Protein AF-A0A3R8LHX9-F1 (afdb_monomer_lite)

Radius of gyration: 19.3 Å; chains: 1; bounding box: 42×26×55 Å

Secondary structure (DSSP, 8-state):
-HHHHS--TT------PPP----SSPPPPPHHHHHHHHHTT--TT-SEEEES-SSGGG-HHHHHHHHHHS---S-EEEES---S-HHHHHHHHHH-GGG-TTEEEEE---

pLDDT: mean 91.35, std 6.63, range [69.0, 98.31]

Sequence (110 aa):
YIKNNYDRPGLKTCFIPYGATVSETPTSITNKNQKWFDRFDIKLNNYYLIVGRFVPENNYEVMITEFMKSNTKRPLVIVTNVGKNKFYRNLESKTHFSQDSRIKFVGTVY

Organism: NCBI:txid2306423

Structure (mmCIF, N/CA/C/O backbone):
data_AF-A0A3R8LHX9-F1
#
_entry.id   AF-A0A3R8LHX9-F1
#
loop_
_atom_site.group_PDB
_atom_site.id
_atom_site.type_symbol
_atom_site.label_atom_id
_atom_site.label_alt_id
_atom_site.label_comp_id
_atom_site.label_asym_id
_atom_site.label_entity_id
_atom_site.label_seq_id
_atom_site.pdbx_PDB_ins_code
_atom_site.Cartn_x
_atom_site.Cartn_y
_atom_site.Cartn_z
_atom_site.occupancy
_atom_site.B_iso_or_equiv
_atom_site.auth_seq_id
_atom_site.auth_comp_id
_atom_site.auth_asym_id
_atom_site.auth_atom_id
_atom_site.pdbx_PDB_model_num
ATOM 1 N N . TYR A 1 1 ? 9.521 -11.001 -27.607 1.00 74.44 1 TYR A N 1
ATOM 2 C CA . TYR A 1 1 ? 9.380 -9.583 -28.003 1.00 74.44 1 TYR A CA 1
ATOM 3 C C . TYR A 1 1 ? 10.664 -9.046 -28.626 1.00 74.44 1 TYR A C 1
ATOM 5 O O . TYR A 1 1 ? 10.677 -8.888 -29.832 1.00 74.44 1 TYR A O 1
ATOM 13 N N . ILE A 1 2 ? 11.759 -8.833 -27.877 1.00 80.50 2 ILE A N 1
ATOM 14 C CA . ILE A 1 2 ? 12.948 -8.125 -28.406 1.00 80.50 2 ILE A CA 1
ATOM 15 C C . ILE A 1 2 ? 13.569 -8.805 -29.640 1.00 80.50 2 ILE A C 1
ATOM 17 O O . ILE A 1 2 ? 13.710 -8.154 -30.665 1.00 80.50 2 ILE A O 1
ATOM 21 N N . LYS A 1 3 ? 13.855 -10.114 -29.591 1.00 77.19 3 LYS A N 1
ATOM 22 C CA . LYS A 1 3 ? 14.400 -10.848 -30.753 1.00 77.19 3 LYS A CA 1
ATOM 23 C C . LYS A 1 3 ? 13.456 -10.890 -31.965 1.00 77.19 3 LYS A C 1
ATOM 25 O O . LYS A 1 3 ? 13.932 -10.967 -33.083 1.00 77.19 3 LYS A O 1
ATOM 30 N N . ASN A 1 4 ? 12.143 -10.820 -31.740 1.00 81.31 4 ASN A N 1
ATOM 31 C CA . ASN A 1 4 ? 11.141 -10.928 -32.808 1.00 81.31 4 ASN A CA 1
ATOM 32 C C . ASN A 1 4 ? 10.804 -9.564 -33.432 1.00 81.31 4 ASN A C 1
ATOM 34 O O . ASN A 1 4 ? 10.443 -9.506 -34.596 1.00 81.31 4 ASN A O 1
ATOM 38 N N . ASN A 1 5 ? 10.889 -8.479 -32.656 1.00 87.12 5 ASN A N 1
ATOM 39 C CA . ASN A 1 5 ? 10.516 -7.127 -33.094 1.00 87.12 5 ASN A CA 1
ATOM 40 C C . ASN A 1 5 ? 11.722 -6.266 -33.490 1.00 87.12 5 ASN A C 1
ATOM 42 O O . ASN A 1 5 ? 11.549 -5.212 -34.094 1.00 87.12 5 ASN A O 1
ATOM 46 N N . TYR A 1 6 ? 12.934 -6.695 -33.138 1.00 82.50 6 TYR A N 1
ATOM 47 C CA . TYR A 1 6 ? 14.179 -5.995 -33.445 1.00 82.50 6 TYR A CA 1
ATOM 48 C C . TYR A 1 6 ? 15.181 -6.979 -34.048 1.00 82.50 6 TYR A C 1
ATOM 50 O O . TYR A 1 6 ? 16.278 -7.159 -33.518 1.00 82.50 6 TYR A O 1
ATOM 58 N N . ASP A 1 7 ? 14.778 -7.643 -35.134 1.00 80.19 7 ASP A N 1
ATOM 59 C CA . ASP A 1 7 ? 15.633 -8.582 -35.857 1.00 80.19 7 ASP A CA 1
ATOM 60 C C . ASP A 1 7 ? 16.810 -7.830 -36.495 1.00 80.19 7 ASP A C 1
ATOM 62 O O . ASP A 1 7 ? 16.681 -7.122 -37.495 1.00 80.19 7 ASP A O 1
ATOM 66 N N . ARG A 1 8 ? 17.961 -7.898 -35.824 1.00 83.19 8 ARG A N 1
ATOM 67 C CA . ARG A 1 8 ? 19.230 -7.331 -36.275 1.00 83.19 8 ARG A CA 1
ATOM 68 C C . ARG A 1 8 ? 20.301 -8.409 -36.137 1.00 83.19 8 ARG A C 1
ATOM 70 O O . ARG A 1 8 ? 20.497 -8.910 -35.022 1.00 83.19 8 ARG A O 1
ATOM 77 N N . PRO A 1 9 ? 21.028 -8.741 -37.218 1.00 83.62 9 PRO A N 1
ATOM 78 C CA . PRO A 1 9 ? 22.134 -9.686 -37.152 1.00 83.62 9 PRO A CA 1
ATOM 79 C C . PRO A 1 9 ? 23.131 -9.288 -36.055 1.00 83.62 9 PRO A C 1
ATOM 81 O O . PRO A 1 9 ? 23.598 -8.151 -36.009 1.00 83.62 9 PRO A O 1
ATOM 84 N N . GLY A 1 10 ? 23.432 -10.214 -35.142 1.00 84.62 10 GLY A N 1
ATOM 85 C CA . GLY A 1 10 ? 24.388 -9.986 -34.053 1.00 84.62 10 GLY A CA 1
ATOM 86 C C . GLY A 1 10 ? 23.850 -9.242 -32.823 1.00 84.62 10 GLY A C 1
ATOM 87 O O . GLY A 1 10 ? 24.647 -8.890 -31.951 1.00 84.62 10 GLY A O 1
ATOM 88 N N . LEU A 1 11 ? 22.533 -9.020 -32.699 1.00 88.00 11 LEU A N 1
ATOM 89 C CA . LEU A 1 11 ? 21.947 -8.400 -31.506 1.00 88.00 11 LEU A CA 1
ATOM 90 C C . LEU A 1 11 ? 22.219 -9.236 -30.241 1.00 88.00 11 LEU A C 1
ATOM 92 O O . LEU A 1 11 ? 21.702 -10.344 -30.077 1.00 88.00 11 LEU A O 1
ATOM 96 N N . LYS A 1 12 ? 22.987 -8.667 -29.306 1.00 88.06 12 LYS A N 1
ATOM 97 C CA . LYS A 1 12 ? 23.222 -9.229 -27.971 1.00 88.06 12 LYS A CA 1
ATOM 98 C C . LYS A 1 12 ? 22.361 -8.490 -26.955 1.00 88.06 12 LYS A C 1
ATOM 100 O O . LYS A 1 12 ? 22.471 -7.279 -26.805 1.00 88.06 12 LYS A O 1
ATOM 105 N N . THR A 1 13 ? 21.511 -9.222 -26.248 1.00 88.75 13 THR A N 1
ATOM 106 C CA . THR A 1 13 ? 20.694 -8.682 -25.157 1.00 88.75 13 THR A CA 1
ATOM 107 C C . THR A 1 13 ? 21.238 -9.170 -23.826 1.00 88.75 13 THR A C 1
ATOM 109 O O . THR A 1 13 ? 21.562 -10.349 -23.701 1.00 88.75 13 THR A O 1
ATOM 112 N N . CYS A 1 14 ? 21.269 -8.295 -22.828 1.00 89.56 14 CYS A N 1
ATOM 113 C CA . CYS A 1 14 ? 21.584 -8.652 -21.452 1.00 89.56 14 CYS A CA 1
ATOM 114 C C . CYS A 1 14 ? 20.488 -8.104 -20.535 1.00 89.56 14 CYS A C 1
ATOM 116 O O . CYS A 1 14 ? 19.941 -7.030 -20.790 1.00 89.56 14 CYS A O 1
ATOM 118 N N . PHE A 1 15 ? 20.150 -8.853 -19.492 1.00 91.06 15 PHE A N 1
ATOM 119 C CA . PHE A 1 15 ? 19.278 -8.368 -18.434 1.00 91.06 15 PHE A CA 1
ATOM 120 C C . PHE A 1 15 ? 20.076 -7.452 -17.504 1.00 91.06 15 PHE A C 1
ATOM 122 O O . PHE A 1 15 ? 21.159 -7.820 -17.056 1.00 91.06 15 PHE A O 1
ATOM 129 N N . ILE A 1 16 ? 19.529 -6.277 -17.203 1.00 94.12 16 ILE A N 1
ATOM 130 C CA . ILE A 1 16 ? 20.098 -5.357 -16.219 1.00 94.12 16 ILE A CA 1
ATOM 131 C C . ILE A 1 16 ? 19.133 -5.325 -15.029 1.00 94.12 16 ILE A C 1
ATOM 133 O O . ILE A 1 16 ? 18.035 -4.781 -15.172 1.00 94.12 16 ILE A O 1
ATOM 137 N N . PRO A 1 17 ? 19.488 -5.931 -13.880 1.00 94.38 17 PRO A N 1
ATOM 138 C CA . PRO A 1 17 ? 18.652 -5.869 -12.691 1.00 94.38 17 PRO A CA 1
ATOM 139 C C . PRO A 1 17 ? 18.631 -4.456 -12.110 1.00 94.38 17 PRO A C 1
ATOM 141 O O . PRO A 1 17 ? 19.609 -3.711 -12.195 1.00 94.38 17 PRO A O 1
ATOM 144 N N . TYR A 1 18 ? 17.526 -4.111 -11.454 1.00 93.69 18 TYR A N 1
ATOM 145 C CA . TYR A 1 18 ? 17.489 -2.932 -10.599 1.00 93.69 18 TYR A CA 1
ATOM 146 C C . TYR A 1 18 ? 18.359 -3.159 -9.360 1.00 93.69 18 TYR A C 1
ATOM 148 O O . TYR A 1 18 ? 18.288 -4.213 -8.729 1.00 93.69 18 TYR A O 1
ATOM 156 N N . GLY A 1 19 ? 19.151 -2.151 -9.004 1.00 93.56 19 GLY A N 1
ATOM 157 C CA . GLY A 1 19 ? 19.827 -2.068 -7.713 1.00 93.56 19 GLY A CA 1
ATOM 158 C C . GLY A 1 19 ? 19.055 -1.171 -6.747 1.00 93.56 19 GLY A C 1
ATOM 159 O O . GLY A 1 19 ? 18.326 -0.274 -7.172 1.00 93.56 19 GLY A O 1
ATOM 160 N N . ALA A 1 20 ? 19.239 -1.392 -5.449 1.00 91.12 20 ALA A N 1
ATOM 161 C CA . ALA A 1 20 ? 18.751 -0.511 -4.395 1.00 91.12 20 ALA A CA 1
ATOM 162 C C . ALA A 1 20 ? 19.816 -0.388 -3.302 1.00 91.12 20 ALA A C 1
ATOM 164 O O . ALA A 1 20 ? 20.470 -1.373 -2.961 1.00 91.12 20 ALA A O 1
ATOM 165 N N . THR A 1 21 ? 19.979 0.811 -2.742 1.00 90.62 21 THR A N 1
ATOM 166 C CA . THR A 1 21 ? 20.797 1.001 -1.541 1.00 90.62 21 THR A CA 1
ATOM 167 C C . THR A 1 21 ? 20.028 0.453 -0.350 1.00 90.62 21 THR A C 1
ATOM 169 O O . THR A 1 21 ? 18.942 0.939 -0.034 1.00 90.62 21 THR A O 1
ATOM 172 N N . VAL A 1 22 ? 20.589 -0.553 0.310 1.00 87.38 22 VAL A N 1
ATOM 173 C CA . VAL A 1 22 ? 20.008 -1.148 1.513 1.00 87.38 22 VAL A CA 1
ATOM 174 C C . VAL A 1 22 ? 20.845 -0.705 2.705 1.00 87.38 22 VAL A C 1
ATOM 176 O O . VAL A 1 22 ? 22.066 -0.834 2.686 1.00 87.38 22 VAL A O 1
ATOM 179 N N . SER A 1 23 ? 20.193 -0.154 3.727 1.00 84.56 23 SER A N 1
ATOM 180 C CA . SER A 1 23 ? 20.836 0.078 5.020 1.00 84.56 23 SER A CA 1
ATOM 181 C C . SER A 1 23 ? 20.876 -1.234 5.794 1.00 84.56 23 SER A C 1
ATOM 183 O O . SER A 1 23 ? 19.849 -1.902 5.911 1.00 84.56 23 SER A O 1
ATOM 185 N N . GLU A 1 24 ? 22.031 -1.590 6.352 1.00 83.50 24 GLU A N 1
ATOM 186 C CA . GLU A 1 24 ? 22.160 -2.760 7.233 1.00 83.50 24 GLU A CA 1
ATOM 187 C C . GLU A 1 24 ? 21.497 -2.531 8.597 1.00 83.50 24 GLU A C 1
ATOM 189 O O . GLU A 1 24 ? 21.120 -3.479 9.286 1.00 83.50 24 GLU A O 1
ATOM 194 N N . THR A 1 25 ? 21.321 -1.268 8.993 1.00 83.56 25 THR A N 1
ATOM 195 C CA . THR A 1 25 ? 20.694 -0.914 10.263 1.00 83.56 25 THR A CA 1
ATOM 196 C C . THR A 1 25 ? 19.179 -0.761 10.106 1.00 83.56 25 THR A C 1
ATOM 198 O O . THR A 1 25 ? 18.717 0.001 9.245 1.00 83.56 25 THR A O 1
ATOM 201 N N . PRO A 1 26 ? 18.379 -1.440 10.951 1.00 77.31 26 PRO A N 1
ATOM 202 C CA . PRO A 1 26 ? 16.946 -1.200 11.021 1.00 77.31 26 PRO A CA 1
ATOM 203 C C . PRO A 1 26 ? 16.670 0.267 11.352 1.00 77.31 26 PRO A C 1
ATOM 205 O O . PRO A 1 26 ? 17.281 0.841 12.254 1.00 77.31 26 PRO A O 1
ATOM 208 N N . THR A 1 27 ? 15.726 0.883 10.645 1.00 80.81 27 THR A N 1
ATOM 209 C CA . THR A 1 27 ? 15.298 2.245 10.968 1.00 80.81 27 THR A CA 1
ATOM 210 C C . THR A 1 27 ? 14.558 2.250 12.303 1.00 80.81 27 THR A C 1
ATOM 212 O O . THR A 1 27 ? 13.518 1.606 12.445 1.00 80.81 27 THR A O 1
ATOM 215 N N . SER A 1 28 ? 15.071 2.998 13.280 1.00 85.88 28 SER A N 1
ATOM 216 C CA . SER A 1 28 ? 14.387 3.201 14.557 1.00 85.88 28 SER A CA 1
ATOM 217 C C . SER A 1 28 ? 13.068 3.948 14.358 1.00 85.88 28 SER A C 1
ATOM 219 O O . SER A 1 28 ? 13.005 4.958 13.655 1.00 85.88 28 SER A O 1
ATOM 221 N N . ILE A 1 29 ? 12.009 3.476 15.018 1.00 87.31 29 ILE A N 1
ATOM 222 C CA . ILE A 1 29 ? 10.715 4.161 15.039 1.00 87.31 29 ILE A CA 1
ATOM 223 C C . ILE A 1 29 ? 10.843 5.418 15.898 1.00 87.31 29 ILE A C 1
ATOM 225 O O . ILE A 1 29 ? 11.091 5.347 17.099 1.00 87.31 29 ILE A O 1
ATOM 229 N N . THR A 1 30 ? 10.674 6.582 15.277 1.00 92.06 30 THR A N 1
ATOM 230 C CA . THR A 1 30 ? 10.668 7.870 15.980 1.00 92.06 30 THR A CA 1
ATOM 231 C C . THR A 1 30 ? 9.261 8.234 16.460 1.00 92.06 30 THR A C 1
ATOM 233 O O . THR A 1 30 ? 8.258 7.712 15.968 1.00 92.06 30 THR A O 1
ATOM 236 N N . ASN A 1 31 ? 9.157 9.242 17.330 1.00 93.06 31 ASN A N 1
ATOM 237 C CA . ASN A 1 31 ? 7.867 9.822 17.723 1.00 93.06 31 ASN A CA 1
ATOM 238 C C . ASN A 1 31 ? 7.051 10.343 16.521 1.00 93.06 31 ASN A C 1
ATOM 240 O O . ASN A 1 31 ? 5.822 10.323 16.562 1.00 93.06 31 ASN A O 1
ATOM 244 N N . LYS A 1 32 ? 7.705 10.797 15.436 1.00 91.19 32 LYS A N 1
ATOM 245 C CA . LYS A 1 32 ? 7.018 11.192 14.190 1.00 91.19 32 LYS A CA 1
ATOM 246 C C . LYS A 1 32 ? 6.379 9.972 13.520 1.00 91.19 32 LYS A C 1
ATOM 248 O O . LYS A 1 32 ? 5.234 10.061 13.084 1.00 91.19 32 LYS A O 1
ATOM 253 N N . ASN A 1 33 ? 7.096 8.847 13.465 1.00 91.31 33 ASN A N 1
ATOM 254 C CA . ASN A 1 33 ? 6.573 7.601 12.903 1.00 91.31 33 ASN A CA 1
ATOM 255 C C . ASN A 1 33 ? 5.389 7.085 13.727 1.00 91.31 33 ASN A C 1
ATOM 257 O O . ASN A 1 33 ? 4.357 6.761 13.148 1.00 91.31 33 ASN A O 1
ATOM 261 N N . GLN A 1 34 ? 5.499 7.085 15.060 1.00 92.62 34 GLN A N 1
ATOM 262 C CA . GLN A 1 34 ? 4.412 6.633 15.931 1.00 92.62 34 GLN A CA 1
ATOM 263 C C . GLN A 1 34 ? 3.143 7.474 15.742 1.00 92.62 34 GLN A C 1
ATOM 265 O O . GLN A 1 34 ? 2.084 6.925 15.464 1.00 92.62 34 GLN A O 1
ATOM 270 N N . LYS A 1 35 ? 3.263 8.809 15.735 1.00 94.25 35 LYS A N 1
ATOM 271 C CA . LYS A 1 35 ? 2.126 9.709 15.463 1.00 94.25 35 LYS A CA 1
ATOM 272 C C . LYS A 1 35 ? 1.464 9.458 14.105 1.00 94.25 35 LYS A C 1
ATOM 274 O O . LYS A 1 35 ? 0.266 9.688 13.954 1.00 94.25 35 LYS A O 1
ATOM 279 N N . TRP A 1 36 ? 2.237 9.044 13.100 1.00 94.25 36 TRP A N 1
ATOM 280 C CA . TRP A 1 36 ? 1.697 8.689 11.789 1.00 94.25 36 TRP A CA 1
ATOM 281 C C . TRP A 1 36 ? 0.895 7.385 11.856 1.00 94.25 36 TRP A C 1
ATOM 283 O O . TRP A 1 36 ? -0.223 7.343 11.352 1.00 94.25 36 TRP A O 1
ATOM 293 N N . PHE A 1 37 ? 1.422 6.358 12.527 1.00 94.19 37 PHE A N 1
ATOM 294 C CA . PHE A 1 37 ? 0.706 5.102 12.760 1.00 94.19 37 PHE A CA 1
ATOM 295 C C . PHE A 1 37 ? -0.603 5.329 13.527 1.00 94.19 37 PHE A C 1
ATOM 297 O O . PHE A 1 37 ? -1.653 4.862 13.085 1.00 94.19 37 PHE A O 1
ATOM 304 N N . ASP A 1 38 ? -0.559 6.127 14.597 1.00 94.44 38 ASP A N 1
ATOM 305 C CA . ASP A 1 38 ? -1.725 6.447 15.425 1.00 94.44 38 ASP A CA 1
ATOM 306 C C . ASP A 1 38 ? -2.805 7.188 14.622 1.00 94.44 38 ASP A C 1
ATOM 308 O O . ASP A 1 38 ? -3.986 6.859 14.709 1.00 94.44 38 ASP A O 1
ATOM 312 N N . ARG A 1 39 ? -2.408 8.151 13.774 1.00 94.81 39 ARG A N 1
ATOM 313 C CA . ARG A 1 39 ? -3.332 8.914 12.913 1.00 94.81 39 ARG A CA 1
ATOM 314 C C . ARG A 1 39 ? -4.180 8.014 12.013 1.00 94.81 39 ARG A C 1
ATOM 316 O O . ARG A 1 39 ? -5.326 8.355 11.730 1.00 94.81 39 ARG A O 1
ATOM 323 N N . PHE A 1 40 ? -3.607 6.923 11.517 1.00 94.31 40 PHE A N 1
ATOM 324 C CA . PHE A 1 40 ? -4.272 6.014 10.582 1.00 94.31 40 PHE A CA 1
ATOM 325 C C . PHE A 1 40 ? -4.813 4.745 11.247 1.00 94.31 40 PHE A C 1
ATOM 327 O O . PHE A 1 40 ? -5.338 3.881 10.540 1.00 94.31 40 PHE A O 1
ATOM 334 N N . ASP A 1 41 ? -4.712 4.646 12.577 1.00 95.00 41 ASP A N 1
ATOM 335 C CA . ASP A 1 41 ? -5.084 3.461 13.354 1.00 95.00 41 ASP A CA 1
ATOM 336 C C . ASP A 1 41 ? -4.384 2.189 12.833 1.00 95.00 41 ASP A C 1
ATOM 338 O O . ASP A 1 41 ? -4.989 1.156 12.540 1.00 95.00 41 ASP A O 1
ATOM 342 N N . ILE A 1 42 ? -3.067 2.293 12.635 1.00 95.81 42 ILE A N 1
ATOM 343 C CA . ILE A 1 42 ? -2.220 1.201 12.151 1.00 95.81 42 ILE A CA 1
ATOM 344 C C . ILE A 1 42 ? -1.303 0.759 13.285 1.00 95.81 42 ILE A C 1
ATOM 346 O O . ILE A 1 42 ? -0.573 1.555 13.866 1.00 95.81 42 ILE A O 1
ATOM 350 N N . LYS A 1 43 ? -1.275 -0.545 13.562 1.00 94.69 43 LYS A N 1
ATOM 351 C CA . LYS A 1 43 ? -0.319 -1.136 14.505 1.00 94.69 43 LYS A CA 1
ATOM 352 C C . LYS A 1 43 ? 0.951 -1.557 13.769 1.00 94.69 43 LYS A C 1
ATOM 354 O O . LYS A 1 43 ? 0.872 -2.223 12.733 1.00 94.69 43 LYS A O 1
ATOM 359 N N . LEU A 1 44 ? 2.116 -1.198 14.314 1.00 90.69 44 LEU A N 1
ATOM 360 C CA . LEU A 1 44 ? 3.419 -1.582 13.764 1.00 90.69 44 LEU A CA 1
ATOM 361 C C . LEU A 1 44 ? 3.488 -3.102 13.548 1.00 90.69 44 LEU A C 1
ATOM 363 O O . LEU A 1 44 ? 3.019 -3.875 14.382 1.00 90.69 44 LEU A O 1
ATOM 367 N N . ASN A 1 45 ? 4.052 -3.525 12.414 1.00 90.12 45 ASN A N 1
ATOM 368 C CA . ASN A 1 45 ? 4.154 -4.930 12.002 1.00 90.12 45 ASN A CA 1
ATOM 369 C C . ASN A 1 45 ? 2.814 -5.680 11.930 1.00 90.12 45 ASN A C 1
ATOM 371 O O . ASN A 1 45 ? 2.792 -6.909 11.877 1.00 90.12 45 ASN A O 1
ATOM 375 N N . ASN A 1 46 ? 1.681 -4.977 11.886 1.00 96.56 46 ASN A N 1
ATOM 376 C CA . ASN A 1 46 ? 0.358 -5.585 11.865 1.00 96.56 46 ASN A CA 1
ATOM 377 C C . ASN A 1 46 ? -0.520 -5.045 10.732 1.00 96.56 46 ASN A C 1
ATOM 379 O O . ASN A 1 46 ? -1.654 -4.638 10.957 1.00 96.56 46 ASN A O 1
ATOM 383 N N . TYR A 1 47 ? 0.010 -5.049 9.513 1.00 97.69 47 TYR A N 1
ATOM 384 C CA . TYR A 1 47 ? -0.688 -4.613 8.307 1.00 97.69 47 TYR A CA 1
ATOM 385 C C . TYR A 1 47 ? -0.128 -5.318 7.066 1.00 97.69 47 TYR A C 1
ATOM 387 O O . TYR A 1 47 ? 0.981 -5.856 7.091 1.00 97.69 47 TYR A O 1
ATOM 395 N N . TYR A 1 48 ? -0.895 -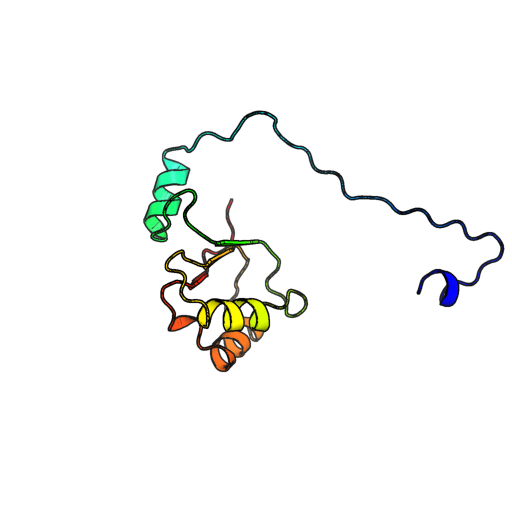5.295 5.981 1.00 97.94 48 TYR A N 1
ATOM 396 C CA . TYR A 1 48 ? -0.406 -5.547 4.626 1.00 97.94 48 TYR A CA 1
ATOM 397 C C . TYR A 1 48 ? -0.121 -4.214 3.941 1.00 97.94 48 TYR A C 1
ATOM 399 O O . TYR A 1 48 ? -0.759 -3.213 4.264 1.00 97.94 48 TYR A O 1
ATOM 407 N N . LEU A 1 49 ? 0.830 -4.184 3.009 1.00 96.38 49 LEU A N 1
ATOM 408 C CA . LEU A 1 49 ? 1.303 -2.945 2.398 1.00 96.38 49 LEU A CA 1
ATOM 409 C C . LEU A 1 49 ? 1.268 -3.026 0.874 1.00 96.38 49 LEU A C 1
ATOM 411 O O . LEU A 1 49 ? 1.824 -3.948 0.284 1.00 96.38 49 LEU A O 1
ATOM 415 N N . ILE A 1 50 ? 0.684 -2.005 0.254 1.00 95.75 50 ILE A N 1
ATOM 416 C CA . ILE A 1 50 ? 0.829 -1.709 -1.170 1.00 95.75 50 ILE A CA 1
ATOM 417 C C . ILE A 1 50 ? 1.504 -0.345 -1.290 1.00 95.75 50 ILE A C 1
ATOM 419 O O . ILE A 1 50 ? 0.990 0.652 -0.780 1.00 95.75 50 ILE A O 1
ATOM 423 N N . VAL A 1 51 ? 2.633 -0.295 -1.997 1.00 94.62 51 VAL A N 1
ATOM 424 C CA . VAL A 1 51 ? 3.309 0.951 -2.382 1.00 94.62 51 VAL A CA 1
ATOM 425 C C . VAL A 1 51 ? 3.384 0.991 -3.896 1.00 94.62 51 VAL A C 1
ATOM 427 O O . VAL A 1 51 ? 3.918 0.076 -4.518 1.00 94.62 51 VAL A O 1
ATOM 430 N N . GLY A 1 52 ? 2.845 2.038 -4.510 1.00 91.19 52 GLY A N 1
ATOM 431 C CA . GLY A 1 52 ? 2.871 2.127 -5.965 1.00 91.19 52 GLY A CA 1
ATOM 432 C C . GLY A 1 52 ? 2.197 3.365 -6.524 1.00 91.19 52 GLY A C 1
ATOM 433 O O . GLY A 1 52 ? 1.584 4.153 -5.805 1.00 91.19 52 GLY A O 1
ATOM 434 N N . ARG A 1 53 ? 2.312 3.537 -7.842 1.00 91.44 53 ARG A N 1
ATOM 435 C CA . ARG A 1 53 ? 1.603 4.589 -8.582 1.00 91.44 53 ARG A CA 1
ATOM 436 C C . ARG A 1 53 ? 0.115 4.261 -8.661 1.00 91.44 53 ARG A C 1
ATOM 438 O O . ARG A 1 53 ? -0.234 3.115 -8.918 1.00 91.44 53 ARG A O 1
ATOM 445 N N . PHE A 1 54 ? -0.753 5.260 -8.517 1.00 91.62 54 PHE A N 1
ATOM 446 C CA . PHE A 1 54 ? -2.200 5.051 -8.587 1.00 91.62 54 PHE A CA 1
ATOM 447 C C . PHE A 1 54 ? -2.702 5.023 -10.038 1.00 91.62 54 PHE A C 1
ATOM 449 O O . PHE A 1 54 ? -3.346 5.960 -10.511 1.00 91.62 54 PHE A O 1
ATOM 456 N N . VAL A 1 55 ? -2.343 3.958 -10.755 1.00 90.88 55 VAL A N 1
ATOM 457 C CA . VAL A 1 55 ? -2.643 3.762 -12.179 1.00 90.88 55 VAL A CA 1
ATOM 458 C C . VAL A 1 55 ? -3.263 2.375 -12.423 1.00 90.88 55 VAL A C 1
ATOM 460 O O . VAL A 1 55 ? -2.979 1.456 -11.645 1.00 90.88 55 VAL A O 1
ATOM 463 N N . PRO A 1 56 ? -4.116 2.201 -13.454 1.00 87.94 56 PRO A N 1
ATOM 464 C CA . PRO A 1 56 ? -4.824 0.941 -13.712 1.00 87.94 56 PRO A CA 1
ATOM 465 C C . PRO A 1 56 ? -3.914 -0.284 -13.868 1.00 87.94 56 PRO A C 1
ATOM 467 O O . PRO A 1 56 ? -4.278 -1.376 -13.442 1.00 87.94 56 PRO A O 1
ATOM 470 N N . GLU A 1 57 ? -2.713 -0.098 -14.412 1.00 91.56 57 GLU A N 1
ATOM 471 C CA . GLU A 1 57 ? -1.738 -1.155 -14.701 1.00 91.56 57 GLU A CA 1
ATOM 472 C C . GLU A 1 57 ? -1.237 -1.867 -13.436 1.00 91.56 57 GLU A C 1
ATOM 474 O O . GLU A 1 57 ? -0.751 -2.993 -13.508 1.00 91.56 57 GLU A O 1
ATOM 479 N N . ASN A 1 58 ? -1.383 -1.234 -12.268 1.00 92.75 58 ASN A N 1
ATOM 480 C CA . ASN A 1 58 ? -0.986 -1.804 -10.982 1.00 92.75 58 ASN A CA 1
ATOM 481 C C . ASN A 1 58 ? -2.067 -2.699 -10.347 1.00 92.75 58 ASN A C 1
ATOM 483 O O . ASN A 1 58 ? -1.892 -3.131 -9.214 1.00 92.75 58 ASN A O 1
ATOM 487 N N . ASN A 1 59 ? -3.167 -2.998 -11.049 1.00 93.62 59 ASN A N 1
ATOM 488 C CA . ASN A 1 59 ? -4.152 -4.027 -10.678 1.00 93.62 59 ASN A CA 1
ATOM 489 C C . ASN A 1 59 ? -4.805 -3.867 -9.285 1.00 93.62 59 ASN A C 1
ATOM 491 O O . ASN A 1 59 ? -5.132 -4.856 -8.624 1.00 93.62 59 ASN A O 1
ATOM 495 N N . TYR A 1 60 ? -5.043 -2.627 -8.838 1.00 95.25 60 TYR A N 1
ATOM 496 C CA . TYR A 1 60 ? -5.679 -2.340 -7.539 1.00 95.25 60 TYR A CA 1
ATOM 497 C C . TYR A 1 60 ? -7.033 -3.030 -7.350 1.00 95.25 60 TYR A C 1
ATOM 499 O O . TYR A 1 60 ? -7.324 -3.489 -6.252 1.00 95.25 60 TYR A O 1
ATOM 507 N N . GLU A 1 61 ? -7.841 -3.122 -8.407 1.00 95.75 61 GLU A N 1
ATOM 508 C CA . GLU A 1 61 ? -9.176 -3.733 -8.369 1.00 95.75 61 GLU A CA 1
ATOM 509 C C . GLU A 1 61 ? -9.131 -5.184 -7.890 1.00 95.75 61 GLU A C 1
ATOM 511 O O . GLU A 1 61 ? -9.850 -5.542 -6.960 1.00 95.75 61 GLU A O 1
ATOM 516 N N . VAL A 1 62 ? -8.238 -5.993 -8.464 1.00 96.94 62 VAL A N 1
ATOM 517 C CA . VAL A 1 62 ? -8.077 -7.402 -8.085 1.00 96.94 62 VAL A CA 1
ATOM 518 C C . VAL A 1 62 ? -7.544 -7.506 -6.659 1.00 96.94 62 VAL A C 1
ATOM 520 O O . VAL A 1 62 ? -8.127 -8.210 -5.841 1.00 96.94 62 VAL A O 1
ATOM 523 N N . MET A 1 63 ? -6.480 -6.762 -6.330 1.00 97.12 63 MET A N 1
ATOM 524 C CA . MET A 1 63 ? -5.872 -6.814 -4.994 1.00 97.12 63 MET A CA 1
ATOM 525 C C . MET A 1 63 ? -6.871 -6.464 -3.890 1.00 97.12 63 MET A C 1
ATOM 527 O O . MET A 1 63 ? -6.941 -7.154 -2.877 1.00 97.12 63 MET A O 1
ATOM 531 N N . ILE A 1 64 ? -7.655 -5.406 -4.091 1.00 97.56 64 ILE A N 1
ATOM 532 C CA . ILE A 1 64 ? -8.651 -4.945 -3.126 1.00 97.56 64 ILE A CA 1
ATOM 533 C C . ILE A 1 64 ? -9.815 -5.932 -3.032 1.00 97.56 64 ILE A C 1
ATOM 535 O O . ILE A 1 64 ? -10.178 -6.329 -1.928 1.00 97.56 64 ILE A O 1
ATOM 539 N N . THR A 1 65 ? -10.360 -6.375 -4.167 1.00 97.75 65 THR A N 1
ATOM 540 C CA . THR A 1 65 ? -11.498 -7.308 -4.194 1.00 97.75 65 THR A CA 1
ATOM 541 C C . THR A 1 65 ? -11.160 -8.620 -3.491 1.00 97.75 65 THR A C 1
ATOM 543 O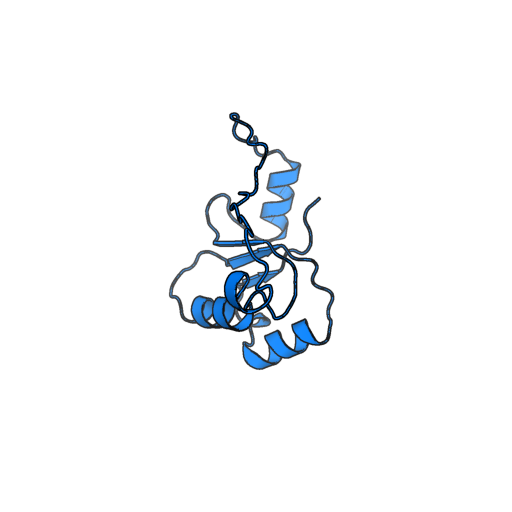 O . THR A 1 65 ? -11.931 -9.098 -2.661 1.00 97.75 65 THR A O 1
ATOM 546 N N . GLU A 1 66 ? -9.989 -9.194 -3.775 1.00 97.81 66 GLU A N 1
ATOM 547 C CA . GLU A 1 66 ? -9.563 -10.442 -3.139 1.00 97.81 66 GLU A CA 1
ATOM 548 C C . GLU A 1 66 ? -9.191 -10.242 -1.665 1.00 97.81 66 GLU A C 1
ATOM 550 O O . GLU A 1 66 ? -9.493 -11.094 -0.828 1.00 97.81 66 GLU A O 1
ATOM 555 N N . PHE A 1 67 ? -8.614 -9.092 -1.302 1.00 98.31 67 PHE A N 1
ATOM 556 C CA . PHE A 1 67 ? -8.366 -8.765 0.100 1.00 98.31 67 PHE A CA 1
ATOM 557 C C . PHE A 1 67 ? -9.667 -8.685 0.912 1.00 98.31 67 PHE A C 1
ATOM 559 O O . PHE A 1 67 ? -9.731 -9.239 2.013 1.00 98.31 67 PHE A O 1
ATOM 566 N N . MET A 1 68 ? -10.714 -8.056 0.368 1.00 97.88 68 MET A N 1
ATOM 567 C CA . MET A 1 68 ? -12.012 -7.918 1.040 1.00 97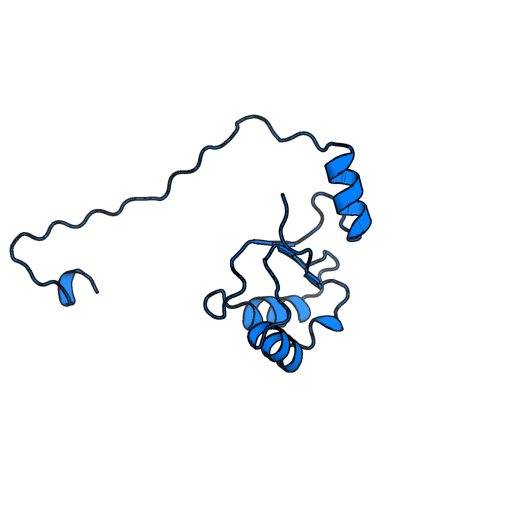.88 68 MET A CA 1
ATOM 568 C C . MET A 1 68 ? -12.661 -9.277 1.336 1.00 97.88 68 MET A C 1
ATOM 570 O O . MET A 1 68 ? -13.285 -9.432 2.385 1.00 97.88 68 MET A O 1
ATOM 574 N N . LYS A 1 69 ? -12.437 -10.286 0.482 1.00 98.00 69 LYS A N 1
ATOM 575 C CA . LYS A 1 69 ? -12.895 -11.673 0.698 1.00 98.00 69 LYS A CA 1
ATOM 576 C C . LYS A 1 69 ? -12.134 -12.413 1.802 1.00 98.00 69 LYS A C 1
ATOM 578 O O . LYS A 1 69 ? -12.591 -13.452 2.273 1.00 98.00 69 LYS A O 1
ATOM 583 N N . SER A 1 70 ? -10.962 -11.926 2.205 1.00 97.69 70 SER A N 1
ATOM 584 C CA . SER A 1 70 ? -10.149 -12.585 3.226 1.00 97.69 70 SER A CA 1
ATOM 585 C C . SER A 1 70 ? -10.706 -12.374 4.640 1.00 97.69 70 SER A C 1
ATOM 587 O O . SER A 1 70 ? -11.277 -11.331 4.965 1.00 97.69 70 SER A O 1
ATOM 589 N N . ASN A 1 71 ? -10.451 -13.333 5.535 1.00 97.38 71 ASN A N 1
ATOM 590 C CA . ASN A 1 71 ? -10.883 -13.272 6.940 1.00 97.38 71 ASN A CA 1
ATOM 591 C C . ASN A 1 71 ? -9.907 -12.522 7.865 1.00 97.38 71 ASN A C 1
ATOM 593 O O . ASN A 1 71 ? -10.102 -12.484 9.083 1.00 97.38 71 ASN A O 1
ATOM 597 N N . THR A 1 72 ? -8.842 -11.930 7.314 1.00 97.19 72 THR A N 1
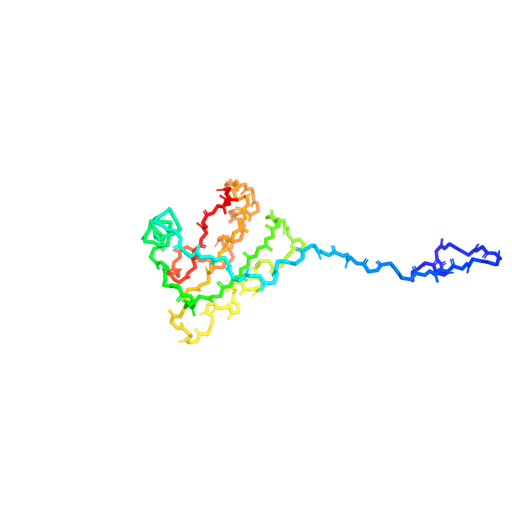ATOM 598 C CA . THR A 1 72 ? -7.820 -11.251 8.116 1.00 97.19 72 THR A CA 1
ATOM 599 C C . THR A 1 72 ? -8.384 -10.027 8.833 1.00 97.19 72 THR A C 1
ATOM 601 O O . THR A 1 72 ? -9.266 -9.328 8.329 1.00 97.19 72 THR A O 1
ATOM 604 N N . LYS A 1 73 ? -7.854 -9.745 10.022 1.00 96.19 73 LYS A N 1
ATOM 605 C CA . LYS A 1 73 ? -8.172 -8.525 10.782 1.00 96.19 73 LYS A CA 1
ATOM 606 C C . LYS A 1 73 ? -7.107 -7.441 10.625 1.00 96.19 73 LYS A C 1
ATOM 608 O O . LYS A 1 73 ? -7.300 -6.328 11.099 1.00 96.19 73 LYS A O 1
ATOM 613 N N . ARG A 1 74 ? -5.985 -7.758 9.971 1.00 97.75 74 ARG A N 1
ATOM 614 C CA . ARG A 1 74 ? -4.902 -6.801 9.712 1.00 97.75 74 ARG A CA 1
ATOM 615 C C . ARG A 1 74 ? -5.349 -5.855 8.591 1.00 97.75 74 ARG A C 1
ATOM 617 O O . ARG A 1 74 ? -5.848 -6.358 7.586 1.00 97.75 74 ARG A O 1
ATOM 624 N N . PRO A 1 75 ? -5.188 -4.530 8.721 1.00 98.06 75 PRO A N 1
ATOM 625 C CA . PRO A 1 75 ? -5.534 -3.601 7.655 1.00 98.06 75 PRO A CA 1
ATOM 626 C C . PRO A 1 75 ? -4.639 -3.773 6.420 1.00 98.06 75 PRO A C 1
ATOM 628 O O . PRO A 1 75 ? -3.475 -4.169 6.527 1.00 98.06 75 PRO A O 1
ATOM 631 N N . LEU A 1 76 ? -5.181 -3.425 5.254 1.00 98.12 76 LEU A N 1
ATOM 632 C CA . LEU A 1 76 ? -4.439 -3.207 4.018 1.00 98.12 76 LEU A CA 1
ATOM 633 C C . LEU A 1 76 ? -4.124 -1.716 3.890 1.00 98.12 76 LEU A C 1
ATOM 635 O O . LEU A 1 76 ? -5.015 -0.896 3.674 1.00 98.12 76 LEU A O 1
ATOM 639 N N . VAL A 1 77 ? -2.848 -1.368 4.015 1.00 97.56 77 VAL A N 1
ATOM 640 C CA . VAL A 1 77 ? -2.343 0.002 3.922 1.00 97.56 77 VAL A CA 1
ATOM 641 C C . VAL A 1 77 ? -1.873 0.265 2.499 1.00 97.56 77 VAL A C 1
ATOM 643 O O . VAL A 1 77 ? -1.007 -0.436 1.977 1.00 97.56 77 VAL A O 1
ATOM 646 N N . ILE A 1 78 ? -2.441 1.289 1.869 1.00 96.19 78 ILE A N 1
ATOM 647 C CA . ILE A 1 78 ? -2.171 1.656 0.481 1.00 96.19 78 ILE A CA 1
ATOM 648 C C . ILE A 1 78 ? -1.513 3.036 0.455 1.00 96.19 78 ILE A C 1
ATOM 650 O O . ILE A 1 78 ? -2.169 4.066 0.640 1.00 96.19 78 ILE A O 1
ATOM 654 N N . VAL A 1 79 ? -0.201 3.042 0.213 1.00 95.00 79 VAL A N 1
ATOM 655 C CA . VAL A 1 79 ? 0.623 4.244 0.046 1.00 95.00 79 VAL A CA 1
ATOM 656 C C . VAL A 1 79 ? 0.679 4.581 -1.435 1.00 95.00 79 VAL A C 1
ATOM 658 O O . VAL A 1 79 ? 1.327 3.900 -2.236 1.00 95.00 79 VAL A O 1
ATOM 661 N N . THR A 1 80 ? -0.029 5.636 -1.817 1.00 92.06 80 THR A N 1
ATOM 662 C CA . THR A 1 80 ? -0.066 6.090 -3.203 1.00 92.06 80 THR A CA 1
ATOM 663 C C . THR A 1 80 ? -0.528 7.540 -3.297 1.00 92.06 80 THR A C 1
ATOM 665 O O . THR A 1 80 ? -1.170 8.066 -2.387 1.00 92.06 80 THR A O 1
ATOM 668 N N . ASN A 1 81 ? -0.209 8.199 -4.409 1.00 86.31 81 ASN A N 1
ATOM 669 C CA . ASN A 1 81 ? -0.681 9.548 -4.696 1.00 86.31 81 ASN A CA 1
ATOM 670 C C . ASN A 1 81 ? -2.127 9.503 -5.216 1.00 86.31 81 ASN A C 1
ATOM 672 O O . ASN A 1 81 ? -2.379 9.637 -6.415 1.00 86.31 81 ASN A O 1
ATOM 676 N N . VAL A 1 82 ? -3.084 9.246 -4.319 1.00 73.56 82 VAL A N 1
ATOM 677 C CA . VAL A 1 82 ? -4.506 9.312 -4.668 1.00 73.56 82 VAL A CA 1
ATOM 678 C C . VAL A 1 82 ? -4.908 10.771 -4.867 1.00 73.56 82 VAL A C 1
ATOM 680 O O . VAL A 1 82 ? -5.186 11.491 -3.911 1.00 73.56 82 VAL A O 1
ATOM 683 N N . GLY A 1 83 ? -5.044 11.189 -6.122 1.00 72.25 83 GLY A N 1
ATOM 684 C CA . GLY A 1 83 ? -6.032 12.207 -6.473 1.00 72.25 83 GLY A CA 1
ATOM 685 C C . GLY A 1 83 ? -7.407 11.543 -6.578 1.00 72.25 83 GLY A C 1
ATOM 686 O O . GLY A 1 83 ? -7.487 10.420 -7.076 1.00 72.25 83 GLY A O 1
ATOM 687 N N . LYS A 1 84 ? -8.500 12.209 -6.166 1.00 74.75 84 LYS A N 1
ATOM 688 C CA . LYS A 1 84 ? -9.896 11.758 -6.405 1.00 74.75 84 LYS A CA 1
ATOM 689 C C . LYS A 1 84 ? -10.256 11.825 -7.901 1.00 74.75 84 LYS A C 1
ATOM 691 O O . LYS A 1 84 ? -11.183 12.514 -8.326 1.00 74.75 84 LYS A O 1
ATOM 696 N N . ASN A 1 85 ? -9.466 11.150 -8.722 1.00 83.31 85 ASN A N 1
ATOM 697 C CA . ASN A 1 85 ? -9.531 11.134 -10.168 1.00 83.31 85 ASN A CA 1
ATOM 698 C C . ASN A 1 85 ? -10.584 10.117 -10.648 1.00 83.31 85 ASN A C 1
ATOM 700 O O . ASN A 1 85 ? -11.258 9.449 -9.859 1.00 83.31 85 ASN A O 1
ATOM 704 N N . LYS A 1 86 ? -10.751 10.013 -11.969 1.00 91.06 86 LYS A N 1
ATOM 705 C CA . LYS A 1 86 ? -11.691 9.064 -12.583 1.00 91.06 86 LYS A CA 1
ATOM 706 C C . LYS A 1 86 ? -11.390 7.613 -12.184 1.00 91.06 86 LYS A C 1
ATOM 708 O O . LYS A 1 86 ? -12.327 6.843 -11.995 1.00 91.06 86 LYS A O 1
ATOM 713 N N . PHE A 1 87 ? -10.112 7.260 -12.031 1.00 91.75 87 PHE A N 1
ATOM 714 C CA . PHE A 1 87 ? -9.698 5.913 -11.645 1.00 91.75 87 PHE A CA 1
ATOM 715 C C . PHE A 1 87 ? -10.141 5.569 -10.219 1.00 91.75 87 PHE A C 1
ATOM 71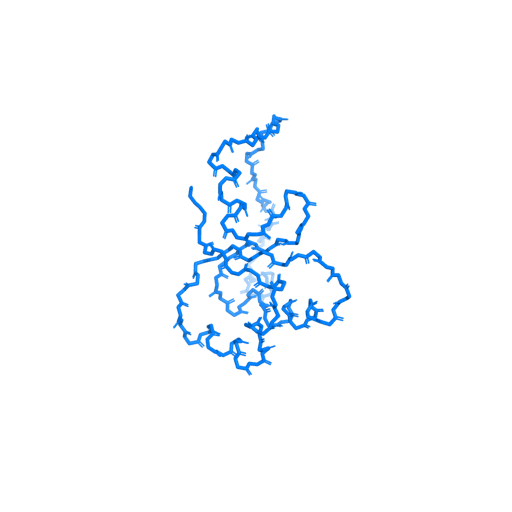7 O O . PHE A 1 87 ? -10.756 4.526 -10.030 1.00 91.75 87 PHE A O 1
ATOM 724 N N . TYR A 1 88 ? -9.957 6.477 -9.253 1.00 93.25 88 TYR A N 1
ATOM 725 C CA . TYR A 1 88 ? -10.434 6.289 -7.878 1.00 93.25 88 TYR A CA 1
ATOM 726 C C . TYR A 1 88 ? -11.940 6.012 -7.828 1.00 93.25 88 TYR A C 1
ATOM 728 O O . TYR A 1 88 ? -12.372 5.046 -7.212 1.00 93.25 88 TYR A O 1
ATOM 736 N N . ARG A 1 89 ? -12.744 6.842 -8.509 1.00 93.25 89 ARG A N 1
ATOM 737 C CA . ARG A 1 89 ? -14.208 6.685 -8.517 1.00 93.25 89 ARG A CA 1
ATOM 738 C C . ARG A 1 89 ? -14.648 5.368 -9.149 1.00 93.25 89 ARG A C 1
ATOM 740 O O . ARG A 1 89 ? -15.581 4.752 -8.657 1.00 93.25 89 ARG A O 1
ATOM 747 N N . ASN A 1 90 ? -13.978 4.943 -10.220 1.00 94.69 90 ASN A N 1
ATOM 748 C CA . ASN A 1 90 ? -14.257 3.661 -10.862 1.00 94.69 90 ASN A CA 1
ATOM 749 C C . ASN A 1 90 ? -13.924 2.498 -9.915 1.00 94.69 90 ASN A C 1
ATOM 751 O O . ASN A 1 90 ? -14.779 1.655 -9.657 1.00 94.69 90 ASN A O 1
ATOM 755 N N . LEU A 1 91 ? -12.728 2.520 -9.324 1.00 95.44 91 LEU A N 1
ATOM 756 C CA . LEU A 1 91 ? -12.295 1.521 -8.354 1.00 95.44 91 LEU A CA 1
ATOM 757 C C . LEU A 1 91 ? -13.276 1.418 -7.177 1.00 95.44 91 LEU A C 1
ATOM 759 O O . LEU A 1 91 ? -13.688 0.316 -6.822 1.00 95.44 91 LEU A O 1
ATOM 763 N N . GLU A 1 92 ? -13.706 2.556 -6.629 1.00 95.69 92 GLU A N 1
ATOM 764 C CA . GLU A 1 92 ? -14.696 2.606 -5.552 1.00 95.69 92 GLU A CA 1
ATOM 765 C C . GLU A 1 92 ? -16.047 2.042 -6.002 1.00 95.69 92 GLU A C 1
ATOM 767 O O . GLU A 1 92 ? -16.586 1.173 -5.334 1.00 95.69 92 GLU A O 1
ATOM 772 N N . SER A 1 93 ? -16.567 2.441 -7.168 1.00 96.75 93 SER A N 1
ATOM 773 C CA . SER A 1 93 ? -17.855 1.926 -7.667 1.00 96.75 93 SER A CA 1
ATOM 774 C C . SER A 1 93 ? -17.873 0.415 -7.905 1.00 96.75 93 SER A C 1
ATOM 776 O O . SER A 1 93 ? -18.922 -0.214 -7.826 1.00 96.75 93 SER A O 1
ATOM 778 N N . LYS A 1 94 ? -16.718 -0.177 -8.222 1.00 96.69 94 LYS A N 1
ATOM 779 C CA . LYS A 1 94 ? -16.610 -1.608 -8.506 1.00 96.69 94 LYS A CA 1
ATOM 780 C C . LYS A 1 94 ? -16.424 -2.445 -7.252 1.00 96.69 94 LYS A C 1
ATOM 782 O O . LYS A 1 94 ? -16.954 -3.546 -7.163 1.00 96.69 94 LYS A O 1
ATOM 787 N N . THR A 1 95 ? -15.638 -1.942 -6.310 1.00 96.94 95 THR A N 1
ATOM 788 C CA . THR A 1 95 ? -15.179 -2.729 -5.157 1.00 96.94 95 THR A CA 1
ATOM 789 C C . THR A 1 95 ? -15.858 -2.328 -3.855 1.00 96.94 95 THR A C 1
ATOM 791 O O . THR A 1 95 ? -15.887 -3.124 -2.925 1.00 96.94 95 THR A O 1
ATOM 794 N N . HIS A 1 96 ? -16.420 -1.118 -3.787 1.00 97.50 96 HIS A N 1
ATOM 795 C CA . HIS A 1 96 ? -16.982 -0.514 -2.579 1.00 97.50 96 HIS A CA 1
ATOM 796 C C . HIS A 1 96 ? -15.994 -0.533 -1.406 1.00 97.50 96 HIS A C 1
ATOM 798 O O . HIS A 1 96 ? -16.380 -0.713 -0.249 1.00 97.50 96 HIS A O 1
ATOM 804 N N . PHE A 1 97 ? -14.698 -0.378 -1.703 1.00 96.69 97 PHE A N 1
ATOM 805 C CA . PHE A 1 97 ? -13.632 -0.514 -0.713 1.00 96.69 97 PHE A CA 1
ATOM 806 C C . PHE A 1 97 ? -13.768 0.482 0.438 1.00 96.69 97 PHE A C 1
ATOM 808 O O . PHE A 1 97 ? -13.290 0.199 1.533 1.00 96.69 97 PHE A O 1
ATOM 815 N N . SER A 1 98 ? -14.429 1.626 0.225 1.00 94.75 98 SER A N 1
ATOM 816 C CA . SER A 1 98 ? -14.701 2.598 1.288 1.00 94.75 98 SER A CA 1
ATOM 817 C C . SER A 1 98 ? -15.551 2.039 2.434 1.00 94.75 98 SER A C 1
ATOM 819 O O . SER A 1 98 ? -15.516 2.591 3.532 1.00 94.75 98 SER A O 1
ATOM 821 N N . GLN A 1 99 ? -16.288 0.949 2.199 1.00 96.44 99 GLN A N 1
ATOM 822 C CA . GLN A 1 99 ? -17.120 0.285 3.205 1.00 96.44 99 GLN A CA 1
ATOM 823 C C . GLN A 1 99 ? -16.335 -0.720 4.061 1.00 96.44 99 GLN A C 1
ATOM 825 O O . GLN A 1 99 ? -16.810 -1.126 5.121 1.00 96.44 99 GLN A O 1
ATOM 830 N N . ASP A 1 100 ? -15.128 -1.117 3.642 1.00 97.69 100 ASP A N 1
ATOM 831 C CA . ASP A 1 100 ? -14.258 -1.995 4.424 1.00 97.69 100 ASP A CA 1
ATOM 832 C C . ASP A 1 100 ? -13.252 -1.165 5.228 1.00 97.69 100 ASP A C 1
ATOM 834 O O . ASP A 1 100 ? -12.257 -0.654 4.709 1.00 97.69 100 ASP A O 1
ATOM 838 N N . SER A 1 101 ? -13.481 -1.065 6.538 1.00 96.31 101 SER A N 1
ATOM 839 C CA . SER A 1 101 ? -12.643 -0.278 7.450 1.00 96.31 101 SER A CA 1
ATOM 840 C C . SER A 1 101 ? -11.187 -0.755 7.537 1.00 96.31 101 SER A C 1
ATOM 842 O O . SER A 1 101 ? -10.333 -0.011 8.040 1.00 96.31 101 SER A O 1
ATOM 844 N N . ARG A 1 102 ? -10.884 -1.966 7.042 1.00 97.62 102 ARG A N 1
ATOM 845 C CA . ARG A 1 102 ? -9.525 -2.518 6.957 1.00 97.62 102 ARG A CA 1
ATOM 846 C C . ARG A 1 102 ? -8.717 -1.883 5.828 1.00 97.62 102 ARG A C 1
ATOM 848 O O . ARG A 1 102 ? -7.494 -1.972 5.868 1.00 97.62 102 ARG A O 1
ATOM 855 N N . ILE A 1 103 ? -9.345 -1.256 4.836 1.00 97.50 103 ILE A N 1
ATOM 856 C CA . ILE A 1 103 ? -8.645 -0.650 3.700 1.00 97.50 103 ILE A CA 1
ATOM 857 C C . ILE A 1 103 ? -8.286 0.796 4.041 1.00 97.50 103 ILE A C 1
ATOM 859 O O . ILE A 1 103 ? -9.148 1.645 4.256 1.00 97.50 103 ILE A O 1
ATOM 863 N N . LYS A 1 104 ? -6.985 1.089 4.099 1.00 96.31 104 LYS A N 1
ATOM 864 C CA . LYS A 1 104 ? -6.447 2.386 4.524 1.00 96.31 104 LYS A CA 1
ATOM 865 C C . LYS A 1 104 ? -5.666 3.036 3.383 1.00 96.31 104 LYS A C 1
ATOM 867 O O . LYS A 1 104 ? -4.499 2.720 3.160 1.00 96.31 104 LYS A O 1
ATOM 872 N N . PHE A 1 105 ? -6.285 3.982 2.679 1.00 94.75 105 PHE A N 1
ATOM 873 C CA . PHE A 1 105 ? -5.565 4.881 1.771 1.00 94.75 105 PHE A CA 1
ATOM 874 C C . PHE A 1 105 ? -4.919 6.010 2.577 1.00 94.75 105 PHE A C 1
ATOM 876 O O . PHE A 1 105 ? -5.617 6.867 3.114 1.00 94.75 105 PHE A O 1
ATOM 883 N N . VAL A 1 106 ? -3.587 6.012 2.660 1.00 94.00 106 VAL A N 1
ATOM 884 C CA . VAL A 1 106 ? -2.833 6.912 3.561 1.00 94.00 106 VAL A CA 1
ATOM 885 C C . VAL A 1 106 ? -2.127 8.066 2.841 1.00 94.00 106 VAL A C 1
ATOM 887 O O . VAL A 1 106 ? -1.475 8.894 3.474 1.00 94.00 106 VAL A O 1
ATOM 890 N N . GLY A 1 107 ? -2.271 8.143 1.516 1.00 91.31 107 GLY A N 1
ATOM 891 C CA . GLY A 1 107 ? -1.605 9.145 0.686 1.00 91.31 107 GLY A CA 1
ATOM 892 C C . GLY A 1 107 ? -0.112 8.867 0.492 1.00 91.31 107 GLY A C 1
ATOM 893 O O . GLY A 1 107 ? 0.365 7.746 0.678 1.00 91.31 107 GLY A O 1
ATOM 894 N N . THR A 1 108 ? 0.627 9.897 0.081 1.00 87.12 108 THR A N 1
ATOM 895 C CA . THR A 1 108 ? 2.089 9.860 -0.055 1.00 87.12 108 THR A C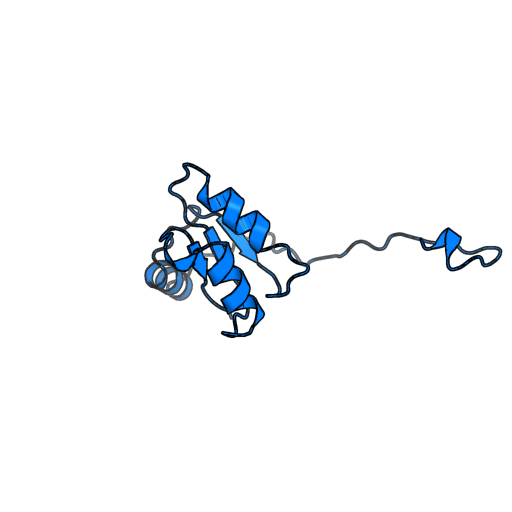A 1
ATOM 896 C C . THR A 1 108 ? 2.771 10.092 1.290 1.00 87.12 108 THR A C 1
ATOM 898 O O . THR A 1 108 ? 2.355 10.965 2.052 1.00 87.12 108 THR A O 1
ATOM 901 N N . VAL A 1 109 ? 3.853 9.360 1.549 1.00 79.19 109 VAL A N 1
ATOM 902 C CA . VAL A 1 109 ? 4.679 9.506 2.755 1.00 79.19 109 VAL A CA 1
ATOM 903 C C . VAL A 1 109 ? 5.987 10.212 2.383 1.00 79.19 109 VAL A C 1
ATOM 905 O O . VAL A 1 109 ? 6.633 9.799 1.421 1.00 79.19 109 VAL A O 1
ATOM 908 N N . TYR A 1 110 ? 6.343 11.259 3.137 1.00 69.00 110 TYR A N 1
ATOM 909 C CA . TYR A 1 110 ? 7.577 12.047 3.005 1.00 69.00 110 TYR A CA 1
ATOM 910 C C . TYR A 1 110 ? 8.344 12.122 4.338 1.00 69.00 110 TYR A C 1
ATOM 912 O O . TYR A 1 110 ? 7.711 12.268 5.422 1.00 69.00 110 TYR A O 1
#

Foldseek 3Di:
DCCVPPVDPPDDDDDDDDDDDDDPDDDDQDPVNVVLCVVQVADPPQAAEDEDELDVVVPPLVVLQVVVVDPDPGAYEYEYADDVDPSVVVSCVRRVSVPPSSYTDSYHDD